Protein AF-A0A5N9D1K4-F1 (afdb_monomer_lite)

pLDDT: mean 84.45, std 10.72, range [59.44, 94.88]

Radius of gyration: 20.86 Å; chains: 1; bounding box: 53×18×48 Å

Foldseek 3Di:
DVLVVLVVCCVPPDPVCNVVSVVVNVVCVVVVVCCVPVVVVVVVCVVVCVPPVVVVVVPDD

Sequence (61 aa):
TTMTVILAMLLFGGASLRDFLIVLLSGVIVGTYSSIFIAAQVLVLWERRALLPWRRAAVSP

Secondary structure (DSSP, 8-state):
-HHHHHHHHHHHS-HHHHHHHHHHHHHHHHHHHHHHHHHHHHHHHHHTT-S-THHHHTS--

Structure (mmCIF, N/CA/C/O backbone):
data_AF-A0A5N9D1K4-F1
#
_entry.id   AF-A0A5N9D1K4-F1
#
loop_
_atom_site.group_PDB
_atom_site.id
_atom_site.type_symbol
_atom_site.label_atom_id
_atom_site.label_alt_id
_atom_site.label_comp_id
_atom_site.label_asym_id
_atom_site.label_entity_id
_atom_site.label_seq_id
_atom_site.pdbx_PDB_ins_code
_atom_site.Cartn_x
_atom_site.Cartn_y
_atom_site.Cartn_z
_atom_site.occupancy
_atom_site.B_iso_or_equiv
_atom_site.auth_seq_id
_atom_site.auth_comp_id
_atom_site.auth_asym_id
_atom_site.auth_atom_id
_atom_site.pdbx_PDB_model_num
ATOM 1 N N . THR A 1 1 ? -1.490 -11.885 0.946 1.00 83.44 1 THR A N 1
ATOM 2 C CA . THR A 1 1 ? -1.501 -12.104 2.410 1.00 83.44 1 THR A CA 1
ATOM 3 C C . THR A 1 1 ? -1.819 -10.819 3.156 1.00 83.44 1 THR A C 1
ATOM 5 O O . THR A 1 1 ? -2.766 -10.811 3.928 1.00 83.44 1 THR A O 1
ATOM 8 N N . THR A 1 2 ? -1.111 -9.717 2.879 1.00 89.44 2 THR A N 1
ATOM 9 C CA . THR A 1 2 ? -1.342 -8.399 3.504 1.00 89.44 2 THR A CA 1
ATOM 10 C C . THR A 1 2 ? -2.772 -7.888 3.331 1.00 89.44 2 THR A C 1
ATOM 12 O O . THR A 1 2 ? -3.373 -7.465 4.309 1.00 89.44 2 THR A O 1
ATOM 15 N N . MET A 1 3 ? -3.366 -8.011 2.138 1.00 88.38 3 MET A N 1
ATOM 16 C CA . MET A 1 3 ? -4.766 -7.610 1.920 1.00 88.38 3 MET A CA 1
ATOM 17 C C . MET A 1 3 ? -5.753 -8.359 2.822 1.00 88.38 3 MET A C 1
ATOM 19 O O . MET A 1 3 ? -6.677 -7.751 3.344 1.00 88.38 3 MET A O 1
ATOM 23 N N . THR A 1 4 ? -5.540 -9.656 3.054 1.00 91.62 4 THR A N 1
ATOM 24 C CA . THR A 1 4 ? -6.387 -10.466 3.943 1.00 91.62 4 THR A CA 1
ATOM 25 C C . THR A 1 4 ? -6.289 -9.985 5.391 1.00 91.62 4 THR A C 1
ATOM 27 O O . THR A 1 4 ? -7.302 -9.888 6.075 1.00 91.62 4 THR A O 1
ATOM 30 N N . VAL A 1 5 ? -5.081 -9.629 5.839 1.00 93.81 5 VAL A N 1
ATOM 31 C CA . VAL A 1 5 ? -4.843 -9.082 7.184 1.00 93.81 5 VAL A CA 1
ATOM 32 C C . VAL A 1 5 ? -5.505 -7.712 7.341 1.00 93.81 5 VAL A C 1
ATOM 34 O O . VAL A 1 5 ? -6.226 -7.498 8.311 1.00 93.81 5 VAL A O 1
ATOM 37 N N . ILE A 1 6 ? -5.328 -6.809 6.372 1.00 93.00 6 ILE A N 1
ATOM 38 C CA . ILE A 1 6 ? -5.933 -5.468 6.402 1.00 93.00 6 ILE A CA 1
ATOM 39 C C .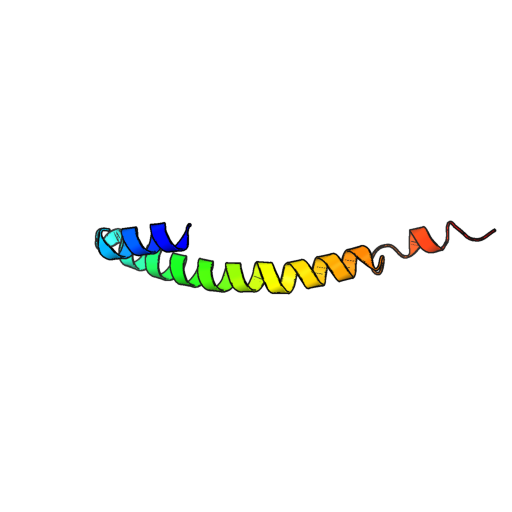 ILE A 1 6 ? -7.461 -5.568 6.388 1.00 93.00 6 ILE A C 1
ATOM 41 O O . ILE A 1 6 ? -8.119 -4.853 7.135 1.00 93.00 6 ILE A O 1
ATOM 45 N N . LEU A 1 7 ? -8.031 -6.485 5.600 1.00 89.94 7 LEU A N 1
ATOM 46 C CA . LEU A 1 7 ? -9.476 -6.706 5.553 1.00 89.94 7 LEU A CA 1
ATOM 47 C C . LEU A 1 7 ? -10.018 -7.238 6.889 1.00 89.94 7 LEU A C 1
ATOM 49 O O . LEU A 1 7 ? -11.040 -6.753 7.368 1.00 89.94 7 LEU A O 1
ATOM 53 N N . ALA A 1 8 ? -9.314 -8.176 7.527 1.00 92.06 8 ALA A N 1
ATOM 54 C CA . ALA A 1 8 ? -9.673 -8.649 8.863 1.00 92.06 8 ALA A CA 1
ATOM 55 C C . ALA A 1 8 ? -9.597 -7.513 9.898 1.00 92.06 8 ALA A C 1
ATOM 57 O O . ALA A 1 8 ? -10.521 -7.330 10.685 1.00 92.06 8 ALA A O 1
ATOM 58 N N . MET A 1 9 ? -8.550 -6.689 9.860 1.00 92.38 9 MET A N 1
ATOM 59 C CA . MET A 1 9 ? -8.431 -5.522 10.740 1.00 92.38 9 MET A CA 1
ATOM 60 C C . MET A 1 9 ? -9.488 -4.449 10.447 1.00 92.38 9 MET A C 1
ATOM 62 O O . MET A 1 9 ? -9.886 -3.737 11.358 1.00 92.38 9 MET A O 1
ATOM 66 N N . LEU A 1 10 ? -9.977 -4.328 9.212 1.00 89.00 10 LEU A N 1
ATOM 67 C CA . LEU A 1 10 ? -11.047 -3.387 8.872 1.00 89.00 10 LEU A CA 1
ATOM 68 C C . LEU A 1 10 ? -12.403 -3.819 9.452 1.00 89.00 10 LEU A C 1
ATOM 70 O O . LEU 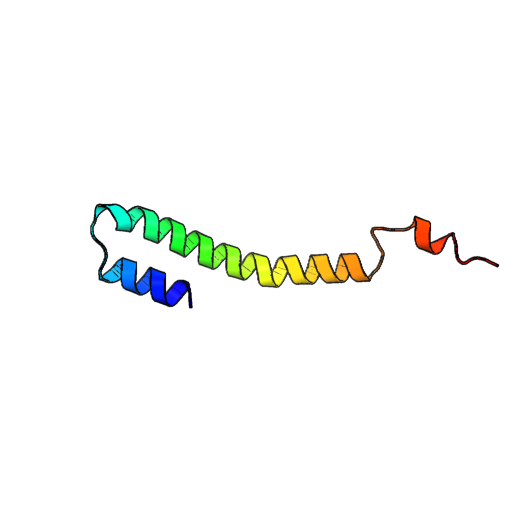A 1 10 ? -13.215 -2.971 9.814 1.00 89.00 10 LEU A O 1
ATOM 74 N N . LEU A 1 11 ? -12.643 -5.134 9.514 1.00 88.56 11 LEU A N 1
ATOM 75 C CA . LEU A 1 11 ? -13.880 -5.733 10.025 1.00 88.56 11 LEU A CA 1
ATOM 76 C C . LEU A 1 11 ? -13.884 -5.872 11.554 1.00 88.56 11 LEU A C 1
ATOM 78 O O . LEU A 1 11 ? -14.928 -5.698 12.175 1.00 88.56 11 LEU A O 1
ATOM 82 N N . PHE A 1 12 ? -12.730 -6.177 12.154 1.00 89.12 12 PHE A N 1
ATOM 83 C CA . PHE A 1 12 ? -12.590 -6.439 13.593 1.00 89.12 12 PHE A CA 1
ATOM 84 C C . PHE A 1 12 ? -11.849 -5.332 14.364 1.00 89.12 12 PHE A C 1
ATOM 86 O O . PHE A 1 12 ? -11.740 -5.402 15.586 1.00 89.12 12 PHE A O 1
ATOM 93 N N . GLY A 1 13 ? -11.308 -4.322 13.682 1.00 84.50 13 GLY A N 1
ATOM 94 C CA . GLY A 1 13 ? -10.572 -3.217 14.297 1.00 84.50 13 GLY A CA 1
ATOM 95 C C . GLY A 1 13 ? -11.476 -2.097 14.812 1.00 84.50 13 GLY A C 1
ATOM 96 O O . GLY A 1 13 ? -12.552 -1.832 14.279 1.00 84.50 13 GLY A O 1
ATOM 97 N N . GLY A 1 14 ? -11.019 -1.410 15.861 1.00 86.44 14 GLY A N 1
ATOM 98 C CA . GLY A 1 14 ? -11.731 -0.280 16.462 1.00 86.44 14 GLY A CA 1
ATOM 99 C C . GLY A 1 14 ? -11.724 0.989 15.597 1.00 86.44 14 GLY A C 1
ATOM 100 O O . GLY A 1 14 ? -10.873 1.165 14.724 1.00 86.44 14 GLY A O 1
ATOM 101 N N . ALA A 1 15 ? -12.646 1.915 15.892 1.00 84.75 15 ALA A N 1
ATOM 102 C CA . ALA A 1 15 ? -12.880 3.138 15.111 1.00 84.75 15 ALA A CA 1
ATOM 103 C C . ALA A 1 15 ? -11.616 3.987 14.875 1.00 84.75 15 ALA A C 1
ATOM 105 O O . ALA A 1 15 ? -11.441 4.531 13.792 1.00 84.75 15 ALA A O 1
ATOM 106 N N . SER A 1 16 ? -10.700 4.028 15.848 1.00 87.81 16 SER A N 1
ATOM 107 C CA . SER A 1 16 ? -9.436 4.770 15.751 1.00 87.81 16 SER A CA 1
ATOM 108 C C . SER A 1 16 ? -8.518 4.299 14.613 1.00 87.81 16 SER A C 1
ATOM 110 O O . SER A 1 16 ? -7.785 5.121 14.068 1.00 87.81 16 SER A O 1
ATOM 112 N N . LEU A 1 17 ? -8.530 3.010 14.251 1.00 91.31 17 LEU A N 1
ATOM 113 C CA . LEU A 1 17 ? -7.660 2.474 13.195 1.00 91.31 17 LEU A CA 1
ATOM 114 C C . LEU A 1 17 ? -8.342 2.407 11.831 1.00 91.31 17 LEU A C 1
ATOM 116 O O . LEU A 1 17 ? -7.669 2.206 10.824 1.00 91.31 17 LEU A 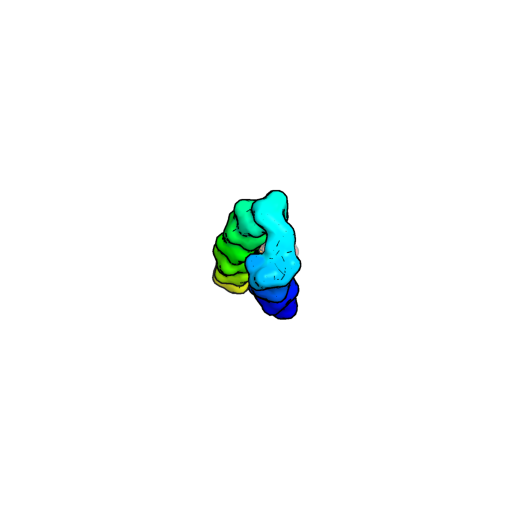O 1
ATOM 120 N N . ARG A 1 18 ? -9.667 2.540 11.781 1.00 89.94 18 ARG A N 1
ATOM 121 C CA . ARG A 1 18 ? -10.434 2.290 10.562 1.00 89.94 18 ARG A CA 1
ATOM 122 C C . ARG A 1 18 ? -10.041 3.251 9.442 1.00 89.94 18 ARG A C 1
ATOM 124 O O . ARG A 1 18 ? -9.774 2.799 8.334 1.00 89.94 18 ARG A O 1
ATOM 131 N N . ASP A 1 19 ? -9.907 4.534 9.756 1.00 92.75 19 ASP A N 1
ATOM 132 C CA . ASP A 1 19 ? -9.511 5.555 8.780 1.00 92.75 19 ASP A CA 1
ATOM 133 C C . ASP A 1 19 ? -8.090 5.311 8.254 1.00 92.75 19 ASP A C 1
ATOM 135 O O . ASP A 1 19 ? -7.839 5.373 7.050 1.00 92.75 19 ASP A O 1
ATOM 139 N N . PHE A 1 20 ? -7.172 4.920 9.142 1.00 93.56 20 PHE A N 1
ATOM 140 C CA . PHE A 1 20 ? -5.811 4.542 8.769 1.00 93.56 20 PHE A CA 1
ATOM 141 C C . PHE A 1 20 ? -5.785 3.311 7.851 1.00 93.56 20 PHE A C 1
ATOM 143 O O . PHE A 1 20 ? -5.096 3.306 6.832 1.00 93.56 20 PHE A O 1
ATOM 150 N N . LEU A 1 21 ? -6.559 2.275 8.177 1.00 94.25 21 LEU A N 1
ATOM 151 C CA . LEU A 1 21 ? -6.613 1.032 7.408 1.00 94.25 21 LEU A CA 1
ATOM 152 C C . LEU A 1 21 ? -7.227 1.224 6.018 1.00 94.25 21 LEU A C 1
ATOM 154 O O . LEU A 1 21 ? -6.812 0.536 5.088 1.00 94.25 21 LEU A O 1
ATOM 158 N N . ILE A 1 22 ? -8.164 2.160 5.847 1.00 92.56 22 ILE A N 1
ATOM 159 C CA . ILE A 1 22 ? -8.720 2.504 4.527 1.00 92.56 22 ILE A CA 1
ATOM 160 C C . ILE A 1 22 ? -7.632 3.107 3.629 1.00 92.56 22 ILE A C 1
ATOM 162 O O . ILE A 1 22 ? -7.481 2.688 2.479 1.00 92.56 22 ILE A O 1
ATOM 166 N N . VAL A 1 23 ? -6.841 4.048 4.156 1.00 94.81 23 VAL A N 1
ATOM 167 C CA . VAL A 1 23 ? -5.710 4.653 3.429 1.00 94.81 23 VAL A CA 1
ATOM 168 C C . VAL A 1 23 ? -4.614 3.619 3.157 1.00 94.81 23 VAL A C 1
ATOM 170 O O . VAL A 1 23 ? -4.039 3.578 2.070 1.00 94.81 23 VAL A O 1
ATOM 173 N N . LEU A 1 24 ? -4.347 2.734 4.118 1.00 94.50 24 LEU A N 1
ATOM 174 C CA . LEU A 1 24 ? -3.390 1.647 3.944 1.00 94.50 24 LEU A CA 1
ATOM 175 C C . LEU A 1 24 ? -3.845 0.674 2.846 1.00 94.50 24 LEU A C 1
ATOM 177 O O . LEU A 1 24 ? -3.039 0.271 2.008 1.00 94.50 24 LEU A O 1
ATOM 181 N N . LEU A 1 25 ? -5.131 0.314 2.821 1.00 93.31 25 LEU A N 1
ATOM 182 C CA . LEU A 1 25 ? -5.693 -0.595 1.825 1.00 93.31 25 LEU A CA 1
ATOM 183 C C . LEU A 1 25 ? -5.577 -0.014 0.413 1.00 93.31 25 LEU A C 1
ATOM 185 O O . LEU A 1 25 ? -5.124 -0.715 -0.495 1.00 93.31 25 LEU A O 1
ATOM 189 N N . SER A 1 26 ? -5.928 1.261 0.227 1.00 94.62 26 SER A N 1
ATOM 190 C CA . SER A 1 26 ? -5.789 1.928 -1.072 1.00 94.62 26 SER A CA 1
ATOM 191 C C . SER A 1 26 ? -4.321 2.025 -1.501 1.00 94.62 26 SER A C 1
ATOM 193 O O . SER A 1 26 ? -3.996 1.688 -2.642 1.00 94.62 26 SER A O 1
ATOM 195 N N . GLY A 1 27 ? -3.416 2.364 -0.579 1.00 94.56 27 GLY A N 1
ATOM 196 C CA . GLY A 1 27 ? -1.974 2.389 -0.827 1.00 94.56 27 GLY A CA 1
ATOM 197 C C . GLY A 1 27 ? -1.408 1.027 -1.239 1.00 94.56 27 GLY A C 1
ATOM 198 O O . GLY A 1 27 ? -0.636 0.945 -2.194 1.00 94.56 27 GLY A O 1
ATOM 199 N N . VAL A 1 28 ? -1.830 -0.060 -0.586 1.00 94.25 28 VAL A N 1
ATOM 200 C CA . VAL A 1 28 ? -1.398 -1.424 -0.934 1.00 94.25 28 VAL A CA 1
ATOM 201 C C . VAL A 1 28 ? -1.927 -1.848 -2.304 1.00 94.25 28 VAL A C 1
ATOM 203 O O . VAL A 1 28 ? -1.176 -2.448 -3.072 1.00 94.25 28 VAL A O 1
ATOM 206 N N . ILE A 1 29 ? -3.177 -1.527 -2.651 1.00 93.56 29 ILE A N 1
ATOM 207 C CA . ILE A 1 29 ? -3.735 -1.827 -3.983 1.00 93.56 29 ILE A CA 1
ATOM 208 C C . ILE A 1 29 ? -2.922 -1.118 -5.075 1.00 93.56 29 ILE A C 1
ATOM 210 O O . ILE A 1 29 ? -2.448 -1.769 -6.011 1.00 93.56 29 ILE A O 1
ATOM 214 N N . VAL A 1 30 ? -2.707 0.193 -4.926 1.00 94.88 30 VAL A N 1
ATOM 215 C CA . VAL A 1 30 ? -1.950 1.002 -5.895 1.00 94.88 30 VAL A CA 1
ATOM 216 C C . VAL A 1 30 ? -0.489 0.553 -5.965 1.00 94.88 30 VAL A C 1
ATOM 218 O O . VAL A 1 30 ? 0.053 0.374 -7.055 1.00 94.88 30 VAL A O 1
ATOM 221 N N . GLY A 1 31 ? 0.147 0.308 -4.819 1.00 92.44 31 GLY A N 1
ATOM 222 C CA . GLY A 1 31 ? 1.537 -0.137 -4.737 1.00 92.44 31 GLY A CA 1
ATOM 223 C C . GLY A 1 31 ? 1.764 -1.525 -5.336 1.00 92.44 31 GLY A C 1
ATOM 224 O O . GLY A 1 31 ? 2.783 -1.744 -5.988 1.00 92.44 31 GLY A O 1
ATOM 225 N N . THR A 1 32 ? 0.804 -2.443 -5.188 1.00 91.38 32 THR A N 1
ATOM 226 C CA . THR A 1 32 ? 0.893 -3.792 -5.774 1.00 91.38 32 THR A CA 1
ATOM 227 C C . THR A 1 32 ? 0.830 -3.727 -7.298 1.00 91.38 32 THR A C 1
ATOM 229 O O . THR A 1 32 ? 1.670 -4.324 -7.970 1.00 91.38 32 THR A O 1
ATOM 232 N N . TYR A 1 33 ? -0.113 -2.953 -7.849 1.00 88.69 33 TYR A N 1
ATOM 233 C CA . TYR A 1 33 ? -0.177 -2.714 -9.293 1.00 88.69 33 TYR A CA 1
ATOM 234 C C . TYR A 1 33 ? 1.106 -2.037 -9.793 1.00 88.69 33 TYR A C 1
ATOM 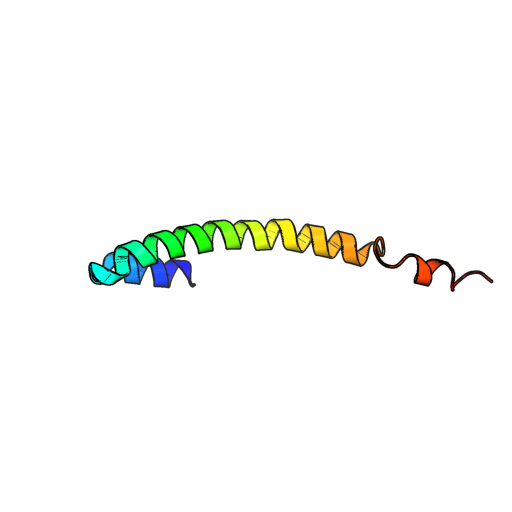236 O O . TYR A 1 33 ? 1.753 -2.530 -10.714 1.00 88.69 33 TYR A O 1
ATOM 244 N N . SER A 1 34 ? 1.530 -0.950 -9.147 1.00 89.81 34 SER A N 1
ATOM 245 C CA . SER A 1 34 ? 2.735 -0.217 -9.545 1.00 89.81 34 SER A CA 1
ATOM 246 C C . SER A 1 34 ? 3.986 -1.101 -9.525 1.00 89.81 34 SER A C 1
ATOM 248 O O . SER A 1 34 ? 4.745 -1.109 -10.489 1.00 89.81 34 SER A O 1
ATOM 250 N N . SER A 1 35 ? 4.177 -1.914 -8.484 1.00 91.31 35 SER A N 1
ATOM 251 C CA . SER A 1 35 ? 5.353 -2.780 -8.367 1.00 91.31 35 SER A CA 1
ATOM 252 C C . SER A 1 35 ? 5.430 -3.806 -9.499 1.00 91.31 35 SER A C 1
ATOM 254 O O . SER A 1 35 ? 6.487 -3.949 -10.104 1.00 91.31 35 SER A O 1
ATOM 256 N N . ILE A 1 36 ? 4.321 -4.459 -9.858 1.00 87.31 36 ILE A N 1
ATOM 257 C CA . ILE A 1 36 ? 4.324 -5.470 -10.926 1.00 87.31 36 ILE A CA 1
ATOM 258 C C . ILE A 1 36 ? 4.604 -4.826 -12.290 1.00 87.31 36 ILE A C 1
ATOM 260 O O . ILE A 1 36 ? 5.437 -5.320 -13.051 1.00 87.31 36 ILE A O 1
ATOM 264 N N . PHE A 1 37 ? 3.937 -3.712 -12.602 1.00 85.69 37 PHE A N 1
ATOM 265 C CA . PHE A 1 37 ? 4.018 -3.111 -13.934 1.00 85.69 37 PHE A CA 1
ATOM 266 C C . PHE A 1 37 ? 5.254 -2.226 -14.125 1.00 85.69 37 PHE A C 1
ATOM 268 O O . PHE A 1 37 ? 5.899 -2.302 -15.170 1.00 85.69 37 PHE A O 1
ATOM 275 N N . ILE A 1 38 ? 5.630 -1.417 -13.132 1.00 88.25 38 ILE A N 1
ATOM 276 C CA . ILE A 1 38 ? 6.787 -0.520 -13.242 1.00 88.25 38 ILE A CA 1
ATOM 277 C C . ILE A 1 38 ? 8.093 -1.282 -13.029 1.00 88.25 38 ILE A C 1
ATOM 279 O O . ILE A 1 38 ? 9.025 -1.086 -13.809 1.00 88.25 38 ILE A O 1
ATOM 283 N N . ALA A 1 39 ? 8.184 -2.182 -12.041 1.00 88.69 39 ALA A N 1
ATOM 284 C CA . ALA A 1 39 ? 9.451 -2.871 -11.787 1.00 88.69 39 ALA A CA 1
ATOM 285 C C . ALA A 1 39 ? 9.857 -3.775 -12.959 1.00 88.69 39 ALA A C 1
ATOM 287 O O . ALA A 1 39 ? 11.034 -3.809 -13.305 1.00 88.69 39 ALA A O 1
ATOM 288 N N . ALA A 1 40 ? 8.903 -4.439 -13.622 1.00 88.00 40 ALA A N 1
ATOM 289 C CA . ALA A 1 40 ? 9.190 -5.249 -14.806 1.00 88.00 40 ALA A CA 1
ATOM 290 C C . ALA A 1 40 ? 9.741 -4.404 -15.968 1.00 88.00 40 ALA A C 1
ATOM 292 O O . ALA A 1 40 ? 10.742 -4.774 -16.580 1.00 88.00 40 ALA A O 1
ATOM 293 N N . GLN A 1 41 ? 9.140 -3.242 -16.247 1.00 86.19 41 GLN A N 1
ATOM 294 C CA . GLN A 1 41 ? 9.619 -2.338 -17.301 1.00 86.19 41 GLN A CA 1
ATOM 295 C C . GLN A 1 41 ? 10.999 -1.754 -16.971 1.00 86.19 41 GLN A C 1
ATOM 297 O O . GLN A 1 41 ? 11.878 -1.711 -17.832 1.00 86.19 41 GLN A O 1
ATOM 302 N N . VAL A 1 42 ? 11.217 -1.358 -15.714 1.00 88.00 42 VAL A N 1
ATOM 303 C CA . VAL A 1 42 ? 12.515 -0.863 -15.235 1.00 88.00 42 VAL A CA 1
ATOM 304 C C . VAL A 1 42 ? 13.587 -1.953 -15.318 1.00 88.00 42 VAL A C 1
ATOM 306 O O . VAL A 1 42 ? 14.702 -1.676 -15.758 1.00 88.00 42 VAL A O 1
ATOM 309 N N . LEU A 1 43 ? 13.257 -3.196 -14.963 1.00 88.94 43 LEU A N 1
ATOM 310 C CA . LEU A 1 43 ? 14.175 -4.331 -15.055 1.00 88.94 43 LEU A CA 1
ATOM 311 C C . LEU A 1 43 ? 14.557 -4.633 -16.510 1.00 88.94 43 LEU A C 1
ATOM 313 O O . LEU A 1 43 ? 15.738 -4.795 -16.809 1.00 88.94 43 LEU A O 1
ATOM 317 N N . VAL A 1 44 ? 13.589 -4.633 -17.429 1.00 86.31 44 VAL A N 1
ATOM 318 C CA . VAL A 1 44 ? 13.853 -4.815 -18.866 1.00 86.31 44 VAL A CA 1
ATOM 319 C C . VAL A 1 44 ? 14.725 -3.681 -19.415 1.00 86.31 44 VAL A C 1
ATOM 321 O O . VAL A 1 44 ? 15.647 -3.924 -20.198 1.00 86.31 44 VAL A O 1
ATOM 324 N N . LEU A 1 45 ? 14.479 -2.437 -18.996 1.00 85.38 45 LEU A N 1
ATOM 325 C CA . LEU A 1 45 ? 15.306 -1.291 -19.379 1.00 85.38 45 LEU A CA 1
ATOM 326 C C . LEU A 1 45 ? 16.746 -1.418 -18.851 1.00 85.38 45 LEU A C 1
ATOM 328 O O . LEU A 1 45 ? 17.700 -1.090 -19.565 1.00 85.38 45 LEU A O 1
ATOM 332 N N . TRP A 1 46 ? 16.908 -1.930 -17.629 1.00 83.31 46 TRP A N 1
ATOM 333 C CA . TRP A 1 46 ? 18.212 -2.228 -17.040 1.00 83.31 46 TRP A CA 1
ATOM 334 C C . TRP A 1 46 ? 18.941 -3.314 -17.839 1.00 83.31 46 TRP A C 1
ATOM 336 O O . TRP A 1 46 ? 20.099 -3.126 -18.229 1.00 83.31 46 TRP A O 1
ATOM 346 N N . GLU A 1 47 ? 18.275 -4.436 -18.118 1.00 84.25 47 GLU A N 1
ATOM 347 C CA . GLU A 1 47 ? 18.856 -5.584 -18.822 1.00 84.25 47 GLU A CA 1
ATOM 348 C C . GLU A 1 47 ? 19.310 -5.221 -20.240 1.00 84.25 47 GLU A C 1
ATOM 350 O O . GLU A 1 47 ? 20.401 -5.611 -20.668 1.00 84.25 47 GLU A O 1
ATOM 355 N N . ARG A 1 48 ? 18.556 -4.358 -20.932 1.00 77.06 48 ARG A N 1
ATOM 356 C CA . ARG A 1 48 ? 18.917 -3.836 -22.261 1.00 77.06 48 ARG A CA 1
ATOM 357 C C . ARG A 1 48 ? 20.189 -2.973 -22.276 1.00 77.06 48 ARG A C 1
ATOM 359 O O . ARG A 1 48 ? 20.552 -2.459 -23.334 1.00 77.06 48 ARG A O 1
ATOM 366 N N . ARG A 1 49 ? 20.893 -2.803 -21.143 1.00 63.50 49 ARG A N 1
ATOM 367 C CA . ARG A 1 49 ? 22.120 -1.988 -20.999 1.00 63.50 49 ARG A CA 1
ATOM 368 C C . ARG A 1 49 ? 21.972 -0.599 -21.632 1.00 63.50 49 ARG A C 1
ATOM 370 O O . ARG A 1 49 ? 22.946 -0.023 -22.135 1.00 63.50 49 ARG A O 1
ATOM 377 N N . ALA A 1 50 ? 20.758 -0.050 -21.607 1.00 60.91 50 ALA A N 1
ATOM 378 C CA . ALA A 1 50 ? 20.496 1.310 -22.064 1.00 60.91 50 ALA A CA 1
ATOM 379 C C . ALA A 1 50 ? 21.169 2.333 -21.130 1.00 60.91 50 ALA A C 1
ATOM 381 O O . ALA A 1 50 ? 21.564 3.403 -21.574 1.00 60.91 50 ALA A O 1
ATOM 382 N N . LEU A 1 51 ? 21.386 1.955 -19.865 1.00 63.50 51 LEU A N 1
ATOM 383 C CA . LEU A 1 51 ? 21.940 2.815 -18.817 1.00 63.50 51 LEU A CA 1
ATOM 384 C C . LEU A 1 51 ? 23.477 2.816 -18.725 1.00 63.50 51 LEU A C 1
ATOM 386 O O . LEU A 1 51 ? 24.045 3.698 -18.095 1.00 63.50 51 LEU A O 1
ATOM 390 N N . LEU A 1 52 ? 24.179 1.854 -19.341 1.00 72.25 52 LEU A N 1
ATOM 391 C CA . LEU A 1 52 ? 25.643 1.732 -19.231 1.00 72.25 52 LEU A CA 1
ATOM 392 C C . LEU A 1 52 ? 26.306 1.682 -20.628 1.00 72.25 52 LEU A C 1
ATOM 394 O O . LEU A 1 52 ? 26.830 0.635 -21.022 1.00 72.25 52 LEU A O 1
ATOM 398 N N . PRO A 1 53 ? 26.310 2.797 -21.389 1.00 63.78 53 PRO A N 1
ATOM 399 C CA . PRO A 1 53 ? 26.924 2.873 -22.723 1.00 63.78 53 PRO A CA 1
ATOM 400 C C . PRO A 1 53 ? 28.446 2.625 -22.715 1.00 63.78 53 PRO A C 1
ATOM 402 O O . PRO A 1 53 ? 28.971 1.980 -23.617 1.00 63.78 53 PRO A O 1
ATOM 405 N N . TRP A 1 54 ? 29.141 3.033 -21.652 1.00 70.88 54 TRP A N 1
ATOM 406 C CA . TRP A 1 54 ? 30.578 2.827 -21.416 1.00 70.88 54 TRP A CA 1
ATOM 407 C C . TRP A 1 54 ? 31.059 1.364 -21.471 1.00 70.88 54 TRP A C 1
ATOM 409 O O . TRP A 1 54 ? 32.188 1.117 -21.881 1.00 70.88 54 TRP A O 1
ATOM 419 N N . ARG A 1 55 ? 30.213 0.367 -21.161 1.00 65.06 55 ARG A N 1
ATOM 420 C CA . ARG A 1 55 ? 30.578 -1.060 -21.310 1.00 65.06 55 ARG A CA 1
ATOM 421 C C . ARG A 1 55 ? 30.544 -1.573 -22.753 1.00 65.06 55 ARG A C 1
ATOM 423 O O . ARG A 1 55 ? 31.069 -2.653 -23.000 1.00 65.06 55 ARG A O 1
ATOM 430 N N . ARG A 1 56 ? 29.911 -0.852 -23.688 1.00 64.50 56 ARG A N 1
ATOM 431 C CA . ARG A 1 56 ? 29.897 -1.216 -25.119 1.00 64.50 56 ARG A CA 1
ATOM 432 C C . ARG A 1 56 ? 31.149 -0.730 -25.854 1.00 64.50 56 ARG A C 1
ATOM 434 O O . ARG A 1 56 ? 31.575 -1.392 -26.785 1.00 64.50 56 ARG A O 1
ATOM 441 N N . AL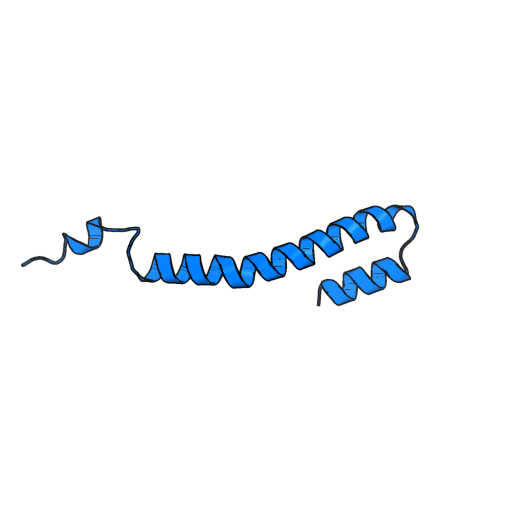A A 1 57 ? 31.760 0.365 -25.399 1.00 66.50 57 ALA A N 1
ATOM 442 C CA . ALA A 1 57 ? 32.989 0.910 -25.983 1.00 66.50 57 ALA A CA 1
ATOM 443 C C . ALA A 1 57 ? 34.266 0.147 -25.575 1.00 66.50 57 ALA A C 1
ATOM 445 O O . ALA A 1 57 ? 35.291 0.288 -26.221 1.00 66.50 57 ALA A O 1
ATOM 446 N N . ALA A 1 58 ? 34.215 -0.671 -24.518 1.00 68.06 58 ALA A N 1
ATOM 447 C CA . ALA A 1 58 ? 35.366 -1.440 -24.032 1.00 68.06 58 ALA A CA 1
ATOM 448 C C . ALA A 1 58 ? 35.551 -2.809 -24.728 1.00 68.06 58 ALA A C 1
ATOM 450 O O . ALA A 1 58 ? 36.471 -3.545 -24.389 1.00 68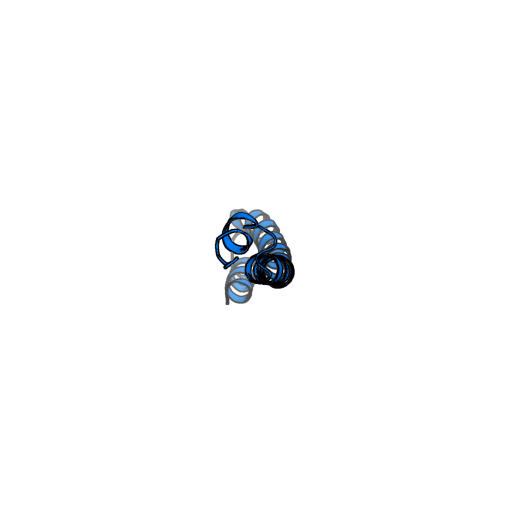.06 58 ALA A O 1
ATOM 451 N N . VAL A 1 59 ? 34.668 -3.170 -25.669 1.00 67.06 59 VAL A N 1
ATOM 452 C CA . VAL A 1 59 ? 34.712 -4.429 -26.440 1.00 67.06 59 VAL A CA 1
ATOM 453 C C . VAL A 1 59 ? 34.752 -4.098 -27.937 1.00 67.06 59 VAL A C 1
ATOM 455 O O . VAL A 1 59 ? 33.915 -4.543 -28.716 1.00 67.06 59 VAL A O 1
ATOM 458 N N . SER A 1 60 ? 35.696 -3.249 -28.334 1.00 59.44 60 SER A N 1
ATOM 459 C CA . SER A 1 60 ? 36.079 -3.038 -29.734 1.00 59.44 60 SER A CA 1
ATOM 460 C C . SER A 1 60 ? 37.534 -3.499 -29.903 1.00 59.44 60 SER A C 1
ATOM 462 O O . SER A 1 60 ? 38.388 -2.912 -29.233 1.00 59.44 60 SER A O 1
ATOM 464 N N . PRO A 1 61 ? 37.816 -4.555 -30.695 1.00 61.75 61 PRO A N 1
ATOM 465 C CA . PRO A 1 61 ? 39.179 -4.895 -31.101 1.00 61.75 61 PRO A CA 1
ATOM 466 C C . PRO A 1 61 ? 39.772 -3.841 -32.043 1.00 61.75 61 PRO A C 1
ATOM 468 O O . PRO A 1 61 ? 38.984 -3.158 -32.740 1.00 61.75 61 PRO A O 1
#